Protein AF-A0A1N6W510-F1 (afdb_monomer_lite)

Secondary structure (DSSP, 8-state):
-------HHHHHHHHHTTSS--SSTT------------SS--HHHHHHHHHHHHHHHHHS---

Structure (mmCIF, N/CA/C/O backbone):
data_AF-A0A1N6W510-F1
#
_entry.id   AF-A0A1N6W510-F1
#
loop_
_atom_site.group_PDB
_atom_site.id
_atom_site.type_symbol
_atom_site.label_atom_id
_atom_site.label_alt_id
_atom_site.label_comp_id
_atom_site.label_asym_id
_atom_site.label_entity_id
_atom_site.label_seq_id
_atom_site.pdbx_PDB_ins_code
_atom_site.Cartn_x
_atom_site.Cartn_y
_atom_site.Cartn_z
_atom_site.occupancy
_atom_site.B_iso_or_equiv
_atom_site.auth_seq_id
_atom_site.auth_comp_id
_atom_site.auth_asym_id
_atom_site.auth_atom_id
_atom_site.pdbx_PDB_model_num
ATOM 1 N N . MET A 1 1 ? 1.718 -2.958 25.932 1.00 72.00 1 MET A N 1
ATOM 2 C CA . MET A 1 1 ? 0.456 -2.932 25.162 1.00 72.00 1 MET A CA 1
ATOM 3 C C . MET A 1 1 ? 0.173 -1.478 24.833 1.00 72.00 1 MET A C 1
ATOM 5 O O . MET A 1 1 ? 0.186 -0.676 25.758 1.00 72.00 1 MET A O 1
ATOM 9 N N . GLY A 1 2 ? 0.040 -1.126 23.557 1.00 92.12 2 GLY A N 1
ATOM 10 C CA . GLY A 1 2 ? -0.074 0.264 23.107 1.00 92.12 2 GLY A CA 1
ATOM 11 C C . GLY A 1 2 ? -0.791 0.356 21.765 1.00 92.12 2 GLY A C 1
ATOM 12 O O . GLY A 1 2 ? -1.211 -0.663 21.223 1.00 92.12 2 GLY A O 1
ATOM 13 N N . TRP A 1 3 ? -0.922 1.575 21.258 1.00 95.38 3 TRP A N 1
ATOM 14 C CA . TRP A 1 3 ? -1.563 1.889 19.986 1.00 95.38 3 TRP A CA 1
ATOM 15 C C . TRP A 1 3 ? -0.571 2.567 19.038 1.00 95.38 3 TRP A C 1
ATOM 17 O O . TRP A 1 3 ? 0.481 3.043 19.473 1.00 95.38 3 TRP A O 1
ATOM 27 N N . GLY A 1 4 ? -0.901 2.619 17.750 1.00 95.44 4 GLY A N 1
ATOM 28 C CA . GLY A 1 4 ? -0.068 3.270 16.750 1.00 95.44 4 GLY A CA 1
ATOM 29 C C . GLY A 1 4 ? -0.740 3.351 15.387 1.00 95.44 4 GLY A C 1
ATOM 30 O O . GLY A 1 4 ? -1.827 2.815 15.178 1.00 95.44 4 GLY A O 1
ATOM 31 N N . LEU A 1 5 ? -0.067 4.034 14.464 1.00 96.75 5 LEU A N 1
ATOM 32 C CA . LEU A 1 5 ? -0.444 4.051 13.057 1.00 96.75 5 LEU A CA 1
ATOM 33 C C . LEU A 1 5 ? 0.113 2.805 12.376 1.00 96.75 5 LEU A C 1
ATOM 35 O O . LEU A 1 5 ? 1.309 2.518 12.461 1.00 96.75 5 LEU A O 1
ATOM 39 N N . HIS A 1 6 ? -0.756 2.090 11.676 1.00 96.44 6 HIS A N 1
ATOM 40 C CA . HIS A 1 6 ? -0.399 0.903 10.919 1.00 96.44 6 HIS A CA 1
ATOM 41 C C . HIS A 1 6 ? -0.835 1.077 9.464 1.00 96.44 6 HIS A C 1
ATOM 43 O O . HIS A 1 6 ? -1.942 1.558 9.224 1.00 96.44 6 HIS A O 1
ATOM 49 N N . PRO A 1 7 ? -0.020 0.649 8.484 1.00 96.44 7 PRO A N 1
ATOM 50 C CA . PRO A 1 7 ? -0.496 0.512 7.116 1.00 96.44 7 PRO A CA 1
ATOM 51 C C . PRO A 1 7 ? -1.680 -0.457 7.082 1.00 96.44 7 PRO A C 1
ATOM 53 O O . PRO A 1 7 ? -1.554 -1.597 7.533 1.00 96.44 7 PRO A O 1
ATOM 56 N N . GLN A 1 8 ? -2.809 -0.022 6.523 1.00 95.50 8 GLN A N 1
ATOM 57 C CA . GLN A 1 8 ? -4.054 -0.798 6.517 1.00 95.50 8 GLN A CA 1
ATOM 58 C C . GLN A 1 8 ? -3.868 -2.204 5.932 1.00 95.50 8 GLN A C 1
ATOM 60 O O . GLN A 1 8 ? -4.364 -3.178 6.494 1.00 95.50 8 GLN A O 1
ATOM 65 N N . ALA A 1 9 ? -3.063 -2.333 4.872 1.00 94.81 9 ALA A N 1
ATOM 66 C CA . ALA A 1 9 ? -2.762 -3.613 4.231 1.00 94.81 9 ALA A CA 1
ATOM 67 C C . ALA A 1 9 ? -2.182 -4.675 5.188 1.00 94.81 9 ALA A C 1
ATOM 69 O O . ALA A 1 9 ? -2.330 -5.868 4.937 1.00 94.81 9 ALA A O 1
ATOM 70 N N . LEU A 1 10 ? -1.531 -4.263 6.282 1.00 96.19 10 LEU A N 1
ATOM 71 C CA . LEU A 1 10 ? -0.955 -5.178 7.271 1.00 96.19 10 LEU A CA 1
ATOM 72 C C . LEU A 1 10 ? -1.929 -5.542 8.396 1.00 96.19 10 LEU A C 1
ATOM 74 O O . LEU A 1 10 ? -1.703 -6.532 9.086 1.00 96.19 10 LEU A O 1
ATOM 78 N N . ILE A 1 11 ? -2.984 -4.748 8.601 1.00 96.75 11 ILE A N 1
ATOM 79 C CA . ILE A 1 11 ? -3.907 -4.912 9.730 1.00 96.75 11 ILE A CA 1
ATOM 80 C C . ILE A 1 11 ? -5.343 -5.244 9.329 1.00 96.75 11 ILE A C 1
ATOM 82 O O . ILE A 1 11 ? -6.129 -5.568 10.214 1.00 96.75 11 ILE A O 1
ATOM 86 N N . GLN A 1 12 ? -5.683 -5.240 8.035 1.00 95.75 12 GLN A N 1
ATOM 87 C CA . GLN A 1 12 ? -7.040 -5.542 7.565 1.00 95.75 12 GLN A CA 1
ATOM 88 C C . GLN A 1 12 ? -7.609 -6.847 8.156 1.00 95.75 12 GLN A C 1
ATOM 90 O O . GLN A 1 12 ? -8.690 -6.787 8.734 1.00 95.75 12 GLN A O 1
ATOM 95 N N . PRO A 1 13 ? -6.882 -7.986 8.182 1.00 97.38 13 PRO A N 1
ATOM 96 C CA . PRO A 1 13 ? -7.416 -9.213 8.784 1.00 97.38 13 PRO A CA 1
ATOM 97 C C . PRO A 1 13 ? -7.693 -9.091 10.291 1.00 97.38 13 PRO A C 1
ATOM 99 O O . PRO A 1 13 ? -8.556 -9.775 10.841 1.00 97.38 13 PRO A O 1
ATOM 102 N N . HIS A 1 14 ? -6.952 -8.231 10.992 1.00 97.12 14 HIS A N 1
ATOM 103 C CA . HIS A 1 14 ? -7.162 -7.984 12.415 1.00 97.12 14 HIS A CA 1
ATOM 104 C C . HIS A 1 14 ? -8.370 -7.081 12.668 1.00 97.12 14 HIS A C 1
ATOM 106 O O . HIS A 1 14 ? -9.060 -7.283 13.665 1.00 97.12 14 HIS A O 1
ATOM 112 N N . LEU A 1 15 ? -8.641 -6.131 11.768 1.00 95.88 15 LEU A N 1
ATOM 113 C CA . LEU A 1 15 ? -9.862 -5.323 11.794 1.00 95.88 15 LEU A CA 1
ATOM 114 C C . LEU A 1 15 ? -11.085 -6.201 11.496 1.00 95.88 15 LEU A C 1
ATOM 116 O O . LEU A 1 15 ? -12.045 -6.188 12.261 1.00 95.88 15 LEU A O 1
ATOM 120 N N . ASP A 1 16 ? -11.004 -7.050 10.467 1.00 97.31 16 ASP A N 1
ATOM 121 C CA . ASP A 1 16 ? -12.091 -7.954 10.064 1.00 97.31 16 ASP A CA 1
ATOM 122 C C . ASP A 1 16 ? -12.476 -8.944 11.180 1.00 97.31 16 ASP A C 1
ATOM 124 O O . ASP A 1 16 ? -13.637 -9.326 11.319 1.00 97.31 16 ASP A O 1
ATOM 128 N N . THR A 1 17 ? -11.502 -9.363 11.996 1.00 97.69 17 THR A N 1
ATOM 129 C CA . THR A 1 17 ? -11.708 -10.284 13.129 1.00 97.69 17 THR A CA 1
ATOM 130 C C . THR A 1 17 ? -12.026 -9.581 14.449 1.00 97.69 17 THR A C 1
ATOM 132 O O . THR A 1 17 ? -12.306 -10.253 15.442 1.00 97.69 17 THR A O 1
ATOM 135 N N . GLY A 1 18 ? -11.958 -8.247 14.495 1.00 96.62 18 GLY A N 1
ATOM 136 C CA . GLY A 1 18 ? -12.097 -7.461 15.724 1.00 96.62 18 GLY A CA 1
ATOM 137 C C . GLY A 1 18 ? -10.936 -7.625 16.716 1.00 96.62 18 GLY A C 1
ATOM 138 O O . GLY A 1 18 ? -11.044 -7.199 17.865 1.00 96.62 18 GLY A O 1
ATOM 139 N N . ALA A 1 19 ? -9.825 -8.243 16.299 1.00 96.75 19 ALA A N 1
ATOM 140 C CA . ALA A 1 19 ? -8.6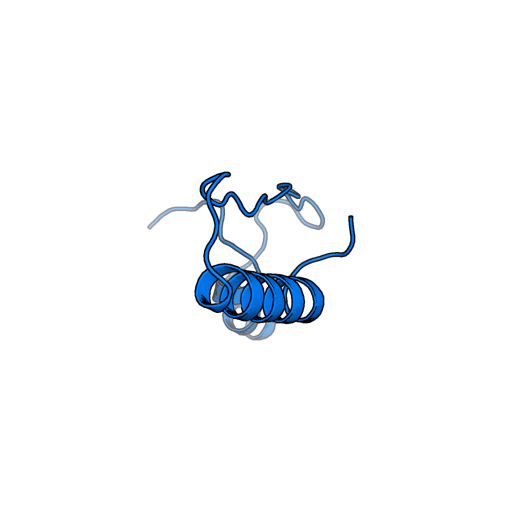05 -8.339 17.101 1.00 96.75 19 ALA A CA 1
ATOM 141 C C . ALA A 1 19 ? -7.908 -6.975 17.249 1.00 96.75 19 ALA A C 1
ATOM 143 O O . ALA A 1 19 ? -7.235 -6.727 18.251 1.00 96.75 19 ALA A O 1
ATOM 144 N N . LEU A 1 20 ? -8.084 -6.095 16.259 1.00 96.88 20 LEU A N 1
ATOM 145 C CA . LEU A 1 20 ? -7.780 -4.671 16.333 1.00 96.88 20 LEU A CA 1
ATOM 146 C C . LEU A 1 20 ? -9.047 -3.861 16.062 1.00 96.88 20 LEU A C 1
ATOM 148 O O . LEU A 1 20 ? -9.958 -4.317 15.375 1.00 96.88 20 LEU A O 1
ATOM 152 N N . VAL A 1 21 ? -9.073 -2.642 16.593 1.00 96.00 21 VAL A N 1
ATOM 153 C CA . VAL A 1 21 ? -10.135 -1.660 16.362 1.00 96.00 21 VAL A CA 1
ATOM 154 C C . VAL A 1 21 ? -9.513 -0.296 16.090 1.00 96.00 21 VAL A C 1
ATOM 156 O O . VAL A 1 21 ? -8.420 0.002 16.582 1.00 96.00 21 VAL A O 1
ATOM 159 N N . GLU A 1 22 ? -10.210 0.541 15.329 1.00 96.00 22 GLU A N 1
ATOM 160 C CA . GLU A 1 22 ? -9.845 1.949 15.201 1.00 96.00 22 GLU A CA 1
ATOM 161 C C . GLU A 1 22 ? -10.058 2.673 16.532 1.00 96.00 22 GLU A C 1
ATOM 163 O O . GLU A 1 22 ? -11.076 2.497 17.201 1.00 96.00 22 GLU A O 1
ATOM 168 N N . LEU A 1 23 ? -9.091 3.505 16.923 1.00 94.69 23 LEU A N 1
ATOM 169 C CA . LEU A 1 23 ? -9.217 4.324 18.132 1.00 94.69 23 LEU A CA 1
ATOM 170 C C . LEU A 1 23 ? -10.260 5.429 17.969 1.00 94.69 23 LEU A C 1
ATOM 172 O O . LEU A 1 23 ? -10.997 5.740 18.903 1.00 94.69 23 LEU A O 1
ATOM 176 N N . LEU A 1 24 ? -10.286 6.026 16.781 1.00 94.50 24 LEU A N 1
ATOM 177 C CA . LEU A 1 24 ? -11.279 6.987 16.348 1.00 94.50 24 LEU A CA 1
ATOM 178 C C . LEU A 1 24 ? -11.770 6.512 14.975 1.00 94.50 24 LEU A C 1
ATOM 180 O O . LEU A 1 24 ? -10.964 6.493 14.045 1.00 94.50 24 LEU A O 1
ATOM 184 N N . PRO A 1 25 ? -13.037 6.088 14.853 1.00 92.62 25 PRO A N 1
ATOM 185 C CA . PRO A 1 25 ? -13.548 5.529 13.608 1.00 92.62 25 PRO A CA 1
ATOM 186 C C . PRO A 1 25 ? -13.442 6.507 12.439 1.00 92.62 25 PRO A C 1
ATOM 188 O O . PRO A 1 25 ? -13.675 7.705 12.620 1.00 92.62 25 PRO A O 1
ATOM 191 N N . GLU A 1 26 ? -13.164 5.978 11.248 1.00 92.31 26 GLU A N 1
ATOM 192 C CA . GLU A 1 26 ? -13.191 6.702 9.973 1.00 92.31 26 GLU A CA 1
ATOM 193 C C . GLU A 1 26 ? -12.183 7.864 9.920 1.00 92.31 26 GLU A C 1
ATOM 195 O O . GLU A 1 26 ? -12.437 8.907 9.314 1.00 92.31 26 GLU A O 1
ATOM 200 N N . THR A 1 27 ? -11.020 7.703 10.564 1.00 95.38 27 THR A N 1
ATOM 201 C CA . THR A 1 27 ? -9.936 8.705 10.536 1.00 95.38 27 THR A CA 1
ATOM 202 C C . THR A 1 27 ? -8.621 8.157 9.971 1.00 95.38 27 THR A C 1
ATOM 204 O O . THR A 1 27 ? -7.602 8.122 10.669 1.00 95.38 27 THR A O 1
ATOM 207 N N . PRO A 1 28 ? -8.604 7.728 8.693 1.00 94.44 28 PRO A N 1
ATOM 208 C CA . PRO A 1 28 ? -7.375 7.291 8.047 1.00 94.44 28 PRO A CA 1
ATOM 209 C C . PRO A 1 28 ? -6.398 8.460 7.850 1.00 94.44 28 PRO A C 1
ATOM 211 O O . PRO A 1 28 ? -6.790 9.623 7.732 1.00 94.44 28 PRO A O 1
ATOM 214 N N . LEU A 1 29 ? -5.106 8.135 7.781 1.00 96.19 29 LEU A N 1
ATOM 215 C CA . LEU A 1 29 ? -4.057 9.061 7.360 1.00 96.19 29 LEU A CA 1
ATOM 216 C C . LEU A 1 29 ? -3.517 8.619 6.000 1.00 96.19 29 LEU A C 1
ATOM 218 O O . LEU A 1 29 ? -2.692 7.706 5.925 1.00 96.19 29 LEU A O 1
ATOM 222 N N . ASP A 1 30 ? -3.952 9.297 4.943 1.00 95.94 30 ASP A N 1
ATOM 223 C CA . ASP A 1 30 ? -3.455 9.051 3.593 1.00 95.94 30 ASP A CA 1
ATOM 224 C C . ASP A 1 30 ? -2.072 9.686 3.399 1.00 95.94 30 ASP A C 1
ATOM 226 O O . ASP A 1 30 ? -1.856 10.870 3.672 1.00 95.94 30 ASP A O 1
ATOM 230 N N . VAL A 1 31 ? -1.113 8.889 2.918 1.00 96.00 31 VAL A N 1
ATOM 231 C CA . VAL A 1 31 ? 0.277 9.313 2.700 1.00 96.00 31 VAL A CA 1
ATOM 232 C C 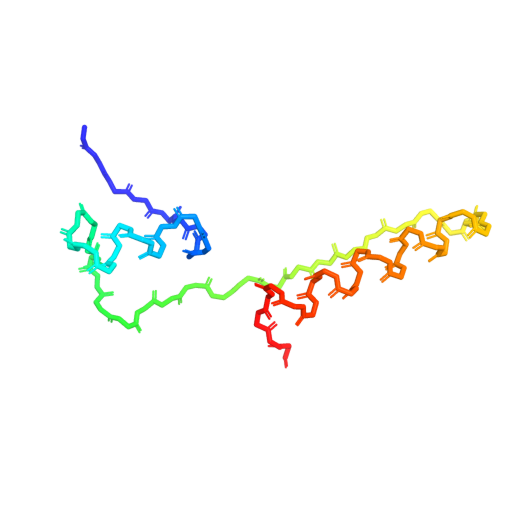. VAL A 1 31 ? 0.673 9.046 1.252 1.00 96.00 31 VAL A C 1
ATOM 234 O O . VAL A 1 31 ? 0.736 7.897 0.817 1.00 96.00 31 VAL A O 1
ATOM 237 N N . ALA A 1 32 ? 0.987 10.111 0.511 1.00 96.25 32 ALA A N 1
ATOM 238 C CA . ALA A 1 32 ? 1.475 10.000 -0.860 1.00 96.25 32 ALA A CA 1
ATOM 239 C C . ALA A 1 32 ? 2.853 9.315 -0.905 1.00 96.25 32 ALA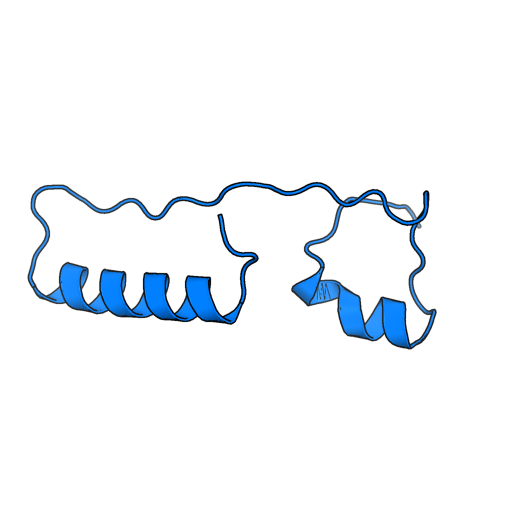 A C 1
ATOM 241 O O . ALA A 1 32 ? 3.773 9.684 -0.171 1.00 96.25 32 ALA A O 1
ATOM 242 N N . LEU A 1 33 ? 3.003 8.329 -1.795 1.00 96.88 33 LEU A N 1
ATOM 243 C CA . LEU A 1 33 ? 4.258 7.608 -2.015 1.00 96.88 33 LEU A CA 1
ATOM 244 C C . LEU A 1 33 ? 4.863 7.964 -3.375 1.00 96.88 33 LEU A C 1
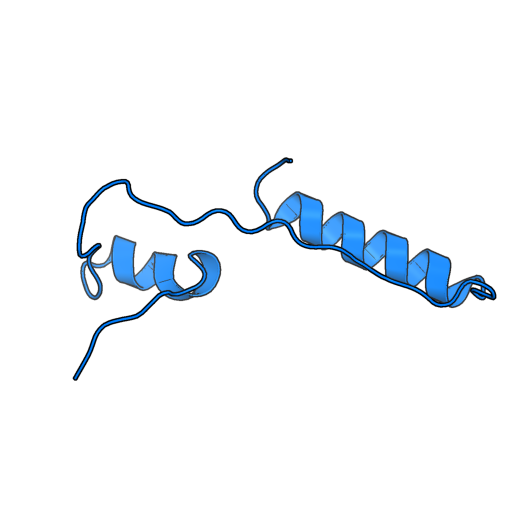ATOM 246 O O . LEU A 1 33 ? 4.154 8.155 -4.362 1.00 96.88 33 LEU A O 1
ATOM 250 N N . HIS A 1 34 ? 6.195 8.001 -3.435 1.00 95.75 34 HIS A N 1
ATOM 251 C CA . HIS A 1 34 ? 6.946 8.337 -4.643 1.00 95.75 34 HIS A CA 1
ATOM 252 C C . HIS A 1 34 ? 8.012 7.278 -4.937 1.00 95.75 34 HIS A C 1
ATOM 254 O O . HIS A 1 34 ? 8.708 6.810 -4.038 1.00 95.75 34 HIS A O 1
ATOM 260 N N . TRP A 1 35 ? 8.160 6.925 -6.215 1.00 94.81 35 TRP A N 1
ATOM 261 C CA . TRP A 1 35 ? 9.240 6.070 -6.706 1.00 94.81 35 TRP A CA 1
ATOM 262 C C . TRP A 1 35 ? 10.318 6.930 -7.360 1.00 94.81 35 TRP A C 1
ATOM 264 O O . TRP A 1 35 ? 10.036 7.661 -8.309 1.00 94.81 35 TRP A O 1
ATOM 274 N N . HIS A 1 36 ? 11.548 6.852 -6.856 1.00 93.38 36 HIS A N 1
ATOM 275 C CA . HIS A 1 36 ? 12.683 7.619 -7.366 1.00 93.38 36 HIS A CA 1
ATOM 276 C C . HIS A 1 36 ? 13.724 6.686 -7.985 1.00 93.38 36 HIS A C 1
ATOM 278 O O . HIS A 1 36 ? 14.117 5.691 -7.379 1.00 93.38 36 HIS A O 1
ATOM 284 N N . THR A 1 37 ? 14.224 7.047 -9.166 1.00 89.69 37 THR A N 1
ATOM 285 C CA . THR A 1 37 ? 15.299 6.327 -9.861 1.00 89.69 37 THR A CA 1
ATOM 286 C C . THR A 1 37 ? 16.429 7.270 -10.260 1.00 89.69 37 THR A C 1
ATOM 288 O O . THR A 1 37 ? 16.253 8.486 -10.364 1.00 89.69 37 THR A O 1
ATOM 291 N N . ALA A 1 38 ? 17.626 6.714 -10.468 1.00 85.50 38 ALA A N 1
ATOM 292 C CA . ALA A 1 38 ? 18.760 7.480 -10.970 1.00 85.50 38 ALA A CA 1
ATOM 293 C C . ALA A 1 38 ? 18.497 7.956 -12.409 1.00 85.50 38 ALA A C 1
ATOM 295 O O . ALA A 1 38 ? 18.046 7.181 -13.246 1.00 85.50 38 ALA A O 1
ATOM 296 N N . ARG A 1 39 ? 18.836 9.218 -12.717 1.00 75.19 39 ARG A N 1
ATOM 297 C CA . ARG A 1 39 ? 18.570 9.844 -14.030 1.00 75.19 39 ARG A CA 1
ATOM 298 C C . ARG A 1 39 ? 19.249 9.124 -15.204 1.00 75.19 39 ARG A C 1
ATOM 300 O O . ARG A 1 39 ? 18.694 9.101 -16.294 1.00 75.19 39 ARG A O 1
ATOM 307 N N . ALA A 1 40 ? 20.431 8.546 -14.994 1.00 77.00 40 ALA A N 1
ATOM 308 C CA . ALA A 1 40 ? 21.114 7.715 -15.987 1.00 77.00 40 ALA A CA 1
ATOM 309 C C . ALA A 1 40 ? 20.594 6.266 -15.927 1.00 77.00 40 ALA A C 1
ATOM 311 O O . ALA A 1 40 ? 21.361 5.329 -15.701 1.00 77.00 40 ALA A O 1
ATOM 312 N N . ALA A 1 41 ? 19.275 6.097 -16.023 1.00 66.12 41 ALA A N 1
ATOM 313 C CA . ALA A 1 41 ? 18.635 4.798 -15.889 1.00 66.12 41 ALA A CA 1
ATOM 314 C C . ALA A 1 41 ? 18.982 3.899 -17.085 1.00 66.12 41 ALA A C 1
ATOM 316 O O . ALA A 1 41 ? 18.898 4.312 -18.240 1.00 66.12 41 ALA A O 1
ATOM 317 N N . SER A 1 42 ? 19.397 2.666 -16.799 1.00 76.38 42 SER A N 1
ATOM 318 C CA . SER A 1 42 ? 19.512 1.607 -17.800 1.00 76.38 42 SER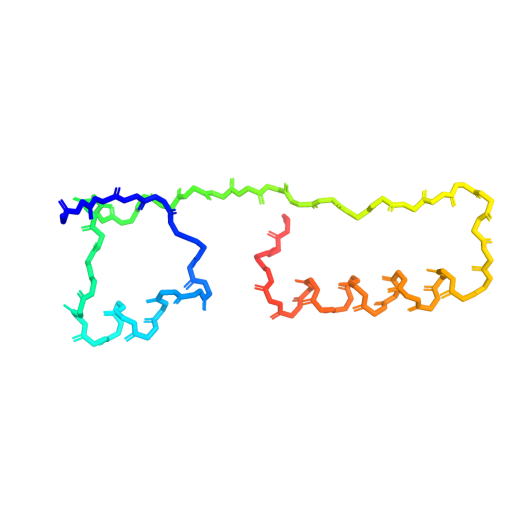 A CA 1
ATOM 319 C C . SER A 1 42 ? 18.131 1.023 -18.119 1.00 76.38 42 SER A C 1
ATOM 321 O O . SER A 1 42 ? 17.210 1.128 -17.310 1.00 76.38 42 SER A O 1
ATOM 323 N N . SER A 1 43 ? 17.996 0.314 -19.243 1.00 79.06 43 SER A N 1
ATOM 324 C CA . SER A 1 43 ? 16.744 -0.366 -19.629 1.00 79.06 43 SER A CA 1
ATOM 325 C C . SER A 1 43 ? 16.217 -1.355 -18.575 1.00 79.06 43 SER A C 1
ATOM 327 O O . SER A 1 43 ? 15.018 -1.616 -18.498 1.00 79.06 43 SER A O 1
ATOM 329 N N . LEU A 1 44 ? 17.094 -1.886 -17.715 1.00 83.62 44 LEU A N 1
ATOM 330 C CA . LEU A 1 44 ? 16.703 -2.708 -16.568 1.00 83.62 44 LEU A CA 1
ATOM 331 C C . LEU A 1 44 ? 15.912 -1.901 -15.526 1.00 83.62 44 LEU A C 1
ATOM 333 O O . LEU A 1 44 ? 14.935 -2.403 -14.969 1.00 83.62 44 LEU A O 1
ATOM 337 N N . LEU A 1 45 ? 16.312 -0.652 -15.268 1.00 88.38 45 LEU A N 1
ATOM 338 C CA . LEU A 1 45 ? 15.618 0.234 -14.332 1.00 88.38 45 LEU A CA 1
ATOM 339 C C . LEU A 1 45 ? 14.258 0.688 -14.873 1.00 88.38 45 LEU A C 1
ATOM 341 O O . LEU A 1 45 ? 13.345 0.904 -14.074 1.00 88.38 45 LEU A O 1
ATOM 345 N N . ASP A 1 46 ? 14.084 0.757 -16.195 1.00 87.62 46 ASP A N 1
ATOM 346 C CA . ASP A 1 46 ? 12.774 1.004 -16.810 1.00 87.62 46 ASP A CA 1
ATOM 347 C C . ASP A 1 46 ? 11.815 -0.161 -16.542 1.00 87.62 46 ASP A C 1
ATOM 349 O O . ASP A 1 46 ? 10.689 0.046 -16.082 1.00 87.62 46 ASP A O 1
ATOM 353 N N . G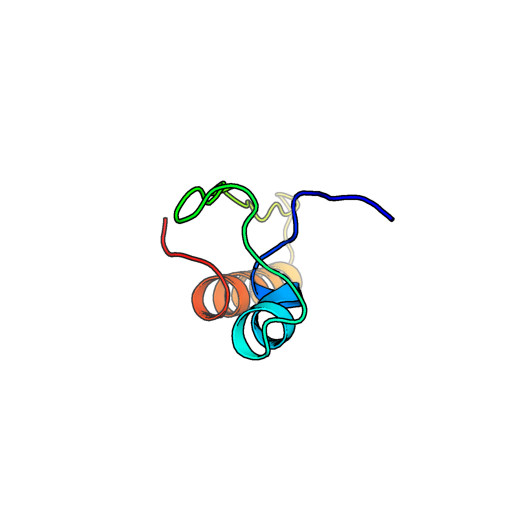LY A 1 47 ? 12.285 -1.400 -16.740 1.00 92.25 47 GLY A N 1
ATOM 354 C CA . GLY A 1 47 ? 11.514 -2.607 -16.432 1.00 92.25 47 GLY A CA 1
ATOM 355 C C . GLY A 1 47 ? 11.116 -2.687 -14.955 1.00 92.25 47 GLY A C 1
ATOM 356 O O . GLY A 1 47 ? 9.951 -2.936 -14.636 1.00 92.25 47 GLY A O 1
ATOM 357 N N . LEU A 1 48 ? 12.056 -2.396 -14.049 1.00 93.50 48 LEU A N 1
ATOM 358 C CA . LEU A 1 48 ? 11.776 -2.337 -12.613 1.00 93.50 48 LEU A CA 1
ATOM 359 C C . LEU A 1 48 ? 10.761 -1.238 -12.276 1.00 93.50 48 LEU A C 1
ATOM 361 O O . LEU A 1 48 ? 9.828 -1.485 -11.516 1.00 93.50 48 LEU A O 1
ATOM 365 N N . SER A 1 49 ? 10.907 -0.048 -12.859 1.00 94.00 49 SER A N 1
ATOM 366 C CA . SER A 1 49 ? 9.969 1.058 -12.634 1.00 94.00 49 SER A CA 1
ATOM 367 C C . SER A 1 49 ? 8.559 0.687 -13.083 1.00 94.00 49 SER A C 1
ATOM 369 O O . SER A 1 49 ? 7.597 0.941 -12.360 1.00 94.00 49 SER A O 1
ATOM 371 N N . GLY A 1 50 ? 8.428 0.010 -14.227 1.00 95.06 50 GLY A N 1
ATOM 372 C CA . GLY A 1 50 ? 7.154 -0.535 -14.689 1.00 95.06 50 GLY A CA 1
ATOM 373 C C . GLY A 1 50 ? 6.527 -1.500 -13.680 1.00 95.06 50 GLY A C 1
ATOM 374 O O . GLY A 1 50 ? 5.347 -1.357 -13.355 1.00 95.06 50 GLY A O 1
ATOM 375 N N . ALA A 1 51 ? 7.317 -2.434 -13.140 1.00 97.06 51 ALA A N 1
ATOM 376 C CA . ALA A 1 51 ? 6.854 -3.404 -12.148 1.00 97.06 51 ALA A CA 1
ATOM 377 C C . ALA A 1 51 ? 6.440 -2.743 -10.820 1.00 97.06 51 ALA A C 1
ATOM 379 O O . ALA A 1 51 ? 5.365 -3.043 -10.299 1.00 97.06 51 ALA A O 1
ATOM 380 N N . VAL A 1 52 ? 7.239 -1.802 -10.305 1.00 96.88 52 VAL A N 1
ATOM 381 C CA . VAL A 1 52 ? 6.928 -1.061 -9.070 1.00 96.88 52 VAL A CA 1
ATOM 382 C C . VAL A 1 52 ? 5.640 -0.256 -9.236 1.00 96.88 52 VAL A C 1
ATOM 384 O O . VAL A 1 52 ? 4.748 -0.346 -8.396 1.00 96.88 52 VAL A O 1
ATOM 387 N N . LEU A 1 53 ? 5.496 0.486 -10.339 1.00 96.38 53 LEU A N 1
ATOM 388 C CA . LEU A 1 53 ? 4.291 1.276 -10.600 1.00 96.38 53 LEU A CA 1
ATOM 389 C C . LEU A 1 53 ? 3.049 0.396 -10.811 1.00 96.38 53 LEU A C 1
ATOM 391 O O . LEU A 1 53 ? 1.949 0.799 -10.440 1.00 96.38 53 LEU A O 1
ATOM 395 N N . ALA A 1 54 ? 3.197 -0.795 -11.398 1.00 97.81 54 ALA A N 1
ATOM 396 C CA . ALA A 1 54 ? 2.095 -1.746 -11.531 1.00 97.81 54 ALA A CA 1
ATOM 397 C C . ALA A 1 54 ? 1.640 -2.288 -10.169 1.00 97.81 54 ALA A C 1
ATOM 399 O O . ALA A 1 54 ? 0.440 -2.303 -9.900 1.00 97.81 54 ALA A O 1
ATOM 400 N N . ALA A 1 55 ? 2.581 -2.662 -9.298 1.00 97.75 55 ALA A N 1
ATOM 401 C CA . ALA A 1 55 ? 2.271 -3.094 -7.938 1.00 97.75 55 ALA A CA 1
ATOM 402 C C . ALA A 1 55 ? 1.616 -1.969 -7.119 1.00 97.75 55 ALA A C 1
ATOM 404 O O . ALA A 1 55 ? 0.611 -2.203 -6.453 1.00 97.75 55 ALA A O 1
ATOM 405 N N . ALA A 1 56 ? 2.126 -0.738 -7.233 1.00 97.25 56 ALA A N 1
ATOM 406 C CA . ALA A 1 56 ? 1.556 0.435 -6.576 1.00 97.25 56 ALA A CA 1
ATOM 407 C C . ALA A 1 56 ? 0.092 0.664 -6.983 1.00 97.25 56 ALA A C 1
ATOM 409 O O . ALA A 1 56 ? -0.760 0.812 -6.116 1.00 97.25 56 ALA A O 1
ATOM 410 N N . ARG A 1 57 ? -0.229 0.599 -8.283 1.00 96.88 57 ARG A N 1
ATOM 411 C CA . ARG A 1 57 ? -1.617 0.728 -8.770 1.00 96.88 57 ARG A CA 1
ATOM 412 C C . ARG A 1 57 ? -2.558 -0.367 -8.266 1.00 96.88 57 ARG A C 1
ATOM 414 O O . ARG A 1 57 ? -3.756 -0.134 -8.203 1.00 96.88 57 ARG A O 1
ATOM 421 N N . ALA A 1 58 ? -2.036 -1.556 -7.974 1.00 96.69 58 ALA A N 1
ATOM 422 C CA . ALA A 1 58 ? -2.842 -2.678 -7.502 1.00 96.69 58 ALA A CA 1
ATOM 423 C C . ALA A 1 58 ? -3.083 -2.653 -5.984 1.00 96.69 58 ALA A C 1
ATOM 425 O O . ALA A 1 58 ? -4.070 -3.221 -5.526 1.00 96.69 58 ALA A O 1
ATOM 426 N N . ALA A 1 59 ? -2.178 -2.044 -5.211 1.00 95.94 59 ALA A N 1
ATOM 427 C CA . ALA A 1 59 ? -2.163 -2.151 -3.751 1.00 95.94 59 ALA A CA 1
ATOM 428 C C . ALA A 1 59 ? -2.372 -0.824 -3.005 1.00 95.94 59 ALA A C 1
ATOM 430 O O . ALA A 1 59 ? -2.628 -0.850 -1.803 1.00 95.94 59 ALA A O 1
ATOM 431 N N . LEU A 1 60 ? -2.226 0.321 -3.675 1.00 96.94 60 LEU A N 1
ATOM 432 C CA . LEU A 1 60 ? -2.380 1.646 -3.075 1.00 96.94 60 LEU A CA 1
ATOM 433 C C . LEU A 1 60 ? -3.668 2.316 -3.548 1.00 96.94 60 LEU A C 1
ATOM 435 O O . LEU A 1 60 ? -4.199 2.001 -4.614 1.00 96.94 60 LEU A O 1
ATOM 439 N N . LEU A 1 61 ? -4.134 3.281 -2.757 1.00 95.12 61 LEU A N 1
ATOM 440 C CA . LEU A 1 61 ? -5.211 4.173 -3.162 1.00 95.12 61 LEU A CA 1
ATOM 441 C C . LEU A 1 61 ? -4.793 4.986 -4.402 1.00 95.12 61 LEU A C 1
ATOM 443 O O . LEU A 1 61 ? -3.609 5.314 -4.553 1.00 95.12 61 LEU A O 1
ATOM 447 N N . PRO A 1 62 ? -5.742 5.302 -5.302 1.00 89.38 62 PRO A N 1
ATOM 448 C CA . PRO A 1 62 ? -5.468 6.210 -6.403 1.00 89.38 62 PRO A CA 1
ATOM 449 C C . PRO A 1 62 ? -5.102 7.605 -5.864 1.00 89.38 62 PRO A C 1
ATOM 451 O O . PRO A 1 62 ? -5.594 7.986 -4.800 1.00 89.38 62 PRO A O 1
ATOM 454 N N . PRO A 1 63 ? -4.237 8.349 -6.574 1.00 76.81 63 PRO A N 1
ATOM 455 C CA . PRO A 1 63 ? -3.920 9.732 -6.231 1.00 76.81 63 PRO A CA 1
ATOM 456 C C . PRO A 1 63 ? -5.108 10.680 -6.437 1.00 76.81 63 PRO A C 1
ATOM 458 O O . PRO A 1 63 ? -5.989 10.367 -7.275 1.00 76.81 63 PRO A O 1
#

Foldseek 3Di:
DDDDDDDCVVCVVCCVVVVDDDPDPPDDDDDDDDDDDDPPDDPVVVVVVVVVVVVCVVPDDDD

Radius of gyration: 16.57 Å; chains: 1; bounding box: 35×20×45 Å

pLDDT: mean 92.61, std 7.09, range [66.12, 97.81]

Sequence (63 aa):
MGWGLHPQALIQPHLDTGALVELLPETPLDVALHWHTARAASSLLDGLSGAVLAAARAALLPP